Protein AF-A0A8H5JL93-F1 (afdb_monomer_lite)

Sequence (180 aa):
MKRIPREKAVKETNDRFHDTNNRAEGVFAQHSSECSSLRALSDADRAQKKLQDAIQDLQDTKERNEQVEKELEAVSKSADQYVTDLGGHVQYADYYQTRLAMAEYKLDVSELTCGFEDFVERRRLKKEAGREDAFLATENDGEERRWKKKLEKAEEEVREARIKMKLREQKARSAFWSWR

Organism: NCBI:txid751941

Secondary structure (DSSP, 8-state):
-PPPPHHHHHHHHHHHHHHHHHHHHHHHHHHHHHHHHHHHHHHHHHHHHHHHHHHHHHHHHHHHHHHHHHHHHHHHHHHHHHHHHHHTTGGGHHHHHHHHHHHHHHHHHHHHHHHHHHHHHHHHHHHHTT---HHHHHHHHHHHHHHHHHHHHHHHHHHHHHHHHHHHHHHHHHHHHH--

Radius of gyration: 47.03 Å; chains: 1; bounding box: 61×74×133 Å

Foldseek 3Di:
DDDDPPVVVVVVVVVVVVVVVVVVVVVVVVVVVVVVVVVVVVVVVVVVVVVVVVVVVVVVVVVVVVVVVVVVVVVVVVVVVVCVVCVVVVLCVVLVVLVVVLVVLVVVLVVLVVVLVVLVVVVVVCVVVVNQDPVNVVVSVVVNVVSVVSNVVSVVVSVVSVVVNVVSVVVSVVVVVVVD

pLDDT: mean 81.77, std 10.21, range [45.88, 96.5]

Structure (mmCIF, N/CA/C/O backbone):
data_AF-A0A8H5JL93-F1
#
_entry.id   AF-A0A8H5JL93-F1
#
loop_
_atom_site.group_PDB
_atom_site.id
_atom_site.type_symbol
_atom_site.label_atom_id
_atom_site.label_alt_id
_atom_site.label_comp_id
_atom_site.label_asym_id
_atom_site.label_entity_id
_atom_site.label_seq_id
_atom_site.pdbx_PDB_ins_code
_atom_site.Cartn_x
_atom_site.Cartn_y
_atom_site.Cartn_z
_atom_site.occupancy
_atom_site.B_iso_or_equiv
_atom_site.auth_seq_id
_atom_site.auth_comp_id
_atom_site.auth_asym_id
_atom_site.auth_atom_id
_atom_site.pdbx_PDB_model_num
ATOM 1 N N . MET A 1 1 ? 6.332 -38.432 108.061 1.00 47.59 1 MET A N 1
ATOM 2 C CA . MET A 1 1 ? 6.090 -38.205 106.617 1.00 47.59 1 MET A CA 1
ATOM 3 C C . MET A 1 1 ? 5.719 -39.535 105.968 1.00 47.59 1 MET A C 1
ATOM 5 O O . MET A 1 1 ? 6.531 -40.451 106.011 1.00 47.59 1 MET A O 1
ATOM 9 N N . LYS A 1 2 ? 4.489 -39.695 105.457 1.00 55.16 2 LYS A N 1
ATOM 10 C CA . LYS A 1 2 ? 4.064 -40.936 104.780 1.00 55.16 2 LYS A CA 1
ATOM 11 C C . LYS A 1 2 ? 4.659 -40.957 103.366 1.00 55.16 2 LYS A C 1
ATOM 13 O O . LYS A 1 2 ? 4.434 -40.022 102.606 1.00 55.16 2 LYS A O 1
ATOM 18 N N . ARG A 1 3 ? 5.442 -41.992 103.035 1.00 60.38 3 ARG A N 1
ATOM 19 C CA . ARG A 1 3 ? 5.985 -42.201 101.682 1.00 60.38 3 ARG A CA 1
ATOM 20 C C . ARG A 1 3 ? 4.862 -42.712 100.781 1.00 60.38 3 ARG A C 1
ATOM 22 O O . ARG A 1 3 ? 4.223 -43.707 101.112 1.00 60.38 3 ARG A O 1
ATOM 29 N N . ILE A 1 4 ? 4.613 -42.028 99.669 1.00 60.84 4 ILE A N 1
ATOM 30 C CA . ILE A 1 4 ? 3.704 -42.520 98.630 1.00 60.84 4 ILE A CA 1
ATOM 31 C C . ILE A 1 4 ? 4.379 -43.741 97.973 1.00 60.84 4 ILE A C 1
ATOM 33 O O . ILE A 1 4 ? 5.581 -43.675 97.695 1.00 60.84 4 ILE A O 1
ATOM 37 N N . PRO A 1 5 ? 3.669 -44.861 97.745 1.00 74.88 5 PRO A N 1
ATOM 38 C CA . PRO A 1 5 ? 4.225 -46.009 97.035 1.00 74.88 5 PRO A CA 1
ATOM 39 C C . PRO A 1 5 ? 4.703 -45.585 95.644 1.00 74.88 5 PRO A C 1
ATOM 41 O O . PRO A 1 5 ? 3.961 -44.927 94.914 1.00 74.88 5 PRO A O 1
ATOM 44 N N . ARG A 1 6 ? 5.932 -45.964 95.277 1.00 72.44 6 ARG A N 1
ATOM 45 C CA . ARG A 1 6 ? 6.585 -45.561 94.017 1.00 72.44 6 ARG A CA 1
ATOM 46 C C . ARG A 1 6 ? 5.702 -45.820 92.789 1.00 72.44 6 ARG A C 1
ATOM 48 O O . ARG A 1 6 ? 5.635 -44.974 91.910 1.00 72.44 6 ARG A O 1
ATOM 55 N N . GLU A 1 7 ? 4.961 -46.923 92.781 1.00 76.12 7 GLU A N 1
ATOM 56 C CA . GLU A 1 7 ? 4.030 -47.287 91.703 1.00 76.12 7 GLU A CA 1
ATOM 57 C C . GLU A 1 7 ? 2.845 -46.323 91.558 1.00 76.12 7 GLU A C 1
ATOM 59 O O . GLU A 1 7 ? 2.442 -46.022 90.437 1.00 76.12 7 GLU A O 1
ATOM 64 N N . LYS A 1 8 ? 2.313 -45.777 92.663 1.00 76.69 8 LYS A N 1
ATOM 65 C CA . LYS A 1 8 ? 1.247 -44.762 92.601 1.00 76.69 8 LYS A CA 1
ATOM 66 C C . LYS A 1 8 ? 1.761 -43.453 92.014 1.00 76.69 8 LYS A C 1
ATOM 68 O O . LYS A 1 8 ? 1.095 -42.887 91.159 1.00 76.69 8 LYS A O 1
ATOM 73 N N . ALA A 1 9 ? 2.948 -43.015 92.432 1.00 75.50 9 ALA A N 1
ATOM 74 C CA . ALA A 1 9 ? 3.555 -41.794 91.908 1.00 75.50 9 ALA A CA 1
ATOM 75 C C . ALA A 1 9 ? 3.885 -41.920 90.411 1.00 75.50 9 ALA A C 1
ATOM 77 O O . ALA A 1 9 ? 3.612 -40.996 89.655 1.00 75.50 9 ALA A O 1
ATOM 78 N N . VAL A 1 10 ? 4.406 -43.076 89.976 1.00 79.75 10 VAL A N 1
ATOM 79 C CA . VAL A 1 10 ? 4.708 -43.344 88.558 1.00 79.75 10 VAL A CA 1
ATOM 80 C C . VAL A 1 10 ? 3.434 -43.366 87.714 1.00 79.75 10 VAL A C 1
ATOM 82 O O . VAL A 1 10 ? 3.401 -42.744 86.652 1.00 79.75 10 VAL A O 1
ATOM 85 N N . LYS A 1 11 ? 2.366 -44.020 88.191 1.00 85.12 11 LYS A N 1
ATOM 86 C CA . LYS A 1 11 ? 1.080 -44.041 87.486 1.00 85.12 11 LYS A CA 1
ATOM 87 C C . LYS A 1 11 ? 0.484 -42.640 87.357 1.00 85.12 11 LYS A C 1
ATOM 89 O O . LYS A 1 11 ? 0.115 -42.244 86.264 1.00 85.12 11 LYS A O 1
ATOM 94 N N . GLU A 1 12 ? 0.491 -41.859 88.431 1.00 82.81 12 GLU A N 1
ATOM 95 C CA . GLU A 1 12 ? -0.049 -40.496 88.440 1.00 82.81 12 GLU A CA 1
ATOM 96 C C . GLU A 1 12 ? 0.749 -39.538 87.535 1.00 82.81 12 GLU A C 1
ATOM 98 O O . GLU A 1 12 ? 0.169 -38.680 86.869 1.00 82.81 12 GLU A O 1
ATOM 103 N N . THR A 1 13 ? 2.075 -39.710 87.431 1.00 82.38 13 THR A N 1
ATOM 104 C CA . THR A 1 13 ? 2.886 -38.970 86.450 1.00 82.38 13 THR A CA 1
ATOM 105 C C . THR A 1 13 ? 2.634 -39.412 85.016 1.00 82.38 13 THR A C 1
ATOM 107 O O . THR A 1 13 ? 2.627 -38.565 84.127 1.00 82.38 13 THR A O 1
ATOM 110 N N . ASN A 1 14 ? 2.410 -40.708 84.784 1.00 85.69 14 ASN A N 1
ATOM 111 C CA . ASN A 1 14 ? 2.132 -41.224 83.449 1.00 85.69 14 ASN A CA 1
ATOM 112 C C . ASN A 1 14 ? 0.737 -40.794 82.973 1.00 85.69 14 ASN A C 1
ATOM 114 O O . ASN A 1 14 ? 0.587 -40.332 81.847 1.00 85.69 14 ASN A O 1
ATOM 118 N N . ASP A 1 15 ? -0.257 -40.842 83.862 1.00 88.12 15 ASP A N 1
ATOM 119 C CA . ASP A 1 15 ? -1.611 -40.346 83.609 1.00 88.12 15 ASP A CA 1
ATOM 120 C C . ASP A 1 15 ? -1.579 -38.837 83.310 1.00 88.12 15 ASP A C 1
ATOM 122 O O . ASP A 1 15 ? -2.165 -38.394 82.324 1.00 88.12 15 ASP A O 1
ATOM 126 N N . ARG A 1 16 ? -0.807 -38.044 84.074 1.00 83.88 16 ARG A N 1
ATOM 127 C CA . ARG A 1 16 ? -0.581 -36.620 83.761 1.00 83.88 16 ARG A CA 1
ATOM 128 C C . ARG A 1 16 ? 0.108 -36.405 82.419 1.00 83.88 16 ARG A C 1
ATOM 130 O O . ARG A 1 16 ? -0.269 -35.484 81.705 1.00 83.88 16 ARG A O 1
ATOM 137 N N . PHE A 1 17 ? 1.109 -37.214 82.080 1.00 86.00 17 PHE A N 1
ATOM 138 C CA . PHE A 1 17 ? 1.819 -37.096 80.808 1.00 86.00 17 PHE A CA 1
ATOM 139 C C . PHE A 1 17 ? 0.874 -37.352 79.628 1.00 86.00 17 PHE A C 1
ATOM 141 O O . PHE A 1 17 ? 0.794 -36.525 78.720 1.00 86.00 17 PHE A O 1
ATOM 148 N N . HIS A 1 18 ? 0.086 -38.428 79.680 1.00 84.31 18 HIS A N 1
ATOM 149 C CA . HIS A 1 18 ? -0.909 -38.733 78.652 1.00 84.31 18 HIS A CA 1
ATOM 150 C C . HIS A 1 18 ? -2.002 -37.664 78.553 1.00 84.31 18 HIS A C 1
ATOM 152 O O . HIS A 1 18 ? -2.374 -37.289 77.444 1.00 84.31 18 HIS A O 1
ATOM 158 N N . ASP A 1 19 ? -2.463 -37.112 79.676 1.00 87.94 19 ASP A N 1
ATOM 159 C CA . ASP A 1 19 ? -3.464 -36.040 79.679 1.00 87.94 19 ASP A CA 1
ATOM 160 C C . ASP A 1 19 ? -2.907 -34.744 79.061 1.00 87.94 19 ASP A C 1
ATOM 162 O O . ASP A 1 19 ? -3.553 -34.108 78.226 1.00 87.94 19 ASP A O 1
ATOM 166 N N . THR A 1 20 ? -1.652 -34.389 79.369 1.00 85.06 20 THR A N 1
ATOM 167 C CA . THR A 1 20 ? -0.982 -33.253 78.714 1.00 85.06 20 THR A CA 1
ATOM 168 C C . THR A 1 20 ? -0.752 -33.483 77.226 1.00 85.06 20 THR A C 1
ATOM 170 O O . THR A 1 20 ? -0.907 -32.544 76.447 1.00 85.06 20 THR A O 1
ATOM 173 N N . ASN A 1 21 ? -0.432 -34.713 76.817 1.00 85.00 21 ASN A N 1
ATOM 174 C CA . ASN A 1 21 ? -0.169 -35.029 75.418 1.00 85.00 21 ASN A CA 1
ATOM 175 C C . ASN A 1 21 ? -1.462 -35.017 74.590 1.00 85.00 21 ASN A C 1
ATOM 177 O O . ASN A 1 21 ? -1.512 -34.367 73.552 1.00 85.00 21 ASN A O 1
ATOM 181 N N . ASN A 1 22 ? -2.544 -35.608 75.106 1.00 83.06 22 ASN A N 1
ATOM 182 C CA . ASN A 1 22 ? -3.865 -35.555 74.475 1.00 83.06 22 ASN A CA 1
ATOM 183 C C . ASN A 1 22 ? -4.382 -34.112 74.366 1.00 83.06 22 ASN A C 1
ATOM 185 O O . ASN A 1 22 ? -4.980 -33.724 73.362 1.00 83.06 22 ASN A O 1
ATOM 189 N N . ARG A 1 23 ? -4.122 -33.285 75.388 1.00 83.25 23 ARG A N 1
ATOM 190 C CA . ARG A 1 23 ? -4.484 -31.865 75.367 1.00 83.25 23 ARG A CA 1
ATOM 191 C C . ARG A 1 23 ? -3.662 -31.080 74.346 1.00 83.25 23 ARG A C 1
ATOM 193 O O . ARG A 1 23 ? -4.223 -30.233 73.658 1.00 83.25 23 ARG A O 1
ATOM 200 N N . ALA A 1 24 ? -2.367 -31.368 74.222 1.00 81.69 24 ALA A N 1
ATOM 201 C CA . ALA A 1 24 ? -1.514 -30.763 73.204 1.00 81.69 24 ALA A CA 1
ATOM 202 C C . ALA A 1 24 ? -1.969 -31.159 71.789 1.00 81.69 24 ALA A C 1
ATOM 204 O O . ALA A 1 24 ? -2.164 -30.280 70.955 1.00 81.69 24 ALA A O 1
ATOM 205 N N . GLU A 1 25 ? -2.225 -32.445 71.532 1.00 79.31 25 GLU A N 1
ATOM 206 C CA . GLU A 1 25 ? -2.730 -32.938 70.241 1.00 79.31 25 GLU A CA 1
ATOM 207 C C . GLU A 1 25 ? -4.071 -32.293 69.855 1.00 79.31 25 GLU A C 1
ATOM 209 O O . GLU A 1 25 ? -4.244 -31.875 68.708 1.00 79.31 25 GLU A O 1
ATOM 214 N N . GLY A 1 26 ? -4.986 -32.117 70.815 1.00 79.06 26 GLY A N 1
ATOM 215 C CA . GLY A 1 26 ? -6.246 -31.400 70.596 1.00 79.06 26 GLY A CA 1
ATOM 216 C C . GLY A 1 26 ? -6.050 -29.934 70.191 1.00 79.06 26 GLY A C 1
ATOM 217 O O . GLY A 1 26 ? -6.713 -29.455 69.270 1.00 79.06 26 GLY A O 1
ATOM 218 N N . VAL A 1 27 ? -5.103 -29.232 70.822 1.00 79.81 27 VAL A N 1
ATOM 219 C CA . VAL A 1 27 ? -4.763 -27.835 70.491 1.00 79.81 27 VAL A CA 1
ATOM 220 C C . VAL A 1 27 ? -4.094 -27.734 69.114 1.00 79.81 27 VAL A C 1
ATOM 222 O O . VAL A 1 27 ? -4.432 -26.849 68.327 1.00 79.81 27 VAL A O 1
ATOM 225 N N . PHE A 1 28 ? -3.200 -28.665 68.767 1.00 75.56 28 PHE A N 1
ATOM 226 C CA . PHE A 1 28 ? -2.584 -28.713 67.435 1.00 75.56 28 PHE A CA 1
ATOM 227 C C . PHE A 1 28 ? -3.608 -28.993 66.328 1.00 75.56 28 PHE A C 1
ATOM 229 O O . PHE A 1 28 ? -3.548 -28.365 65.270 1.00 75.56 28 PHE A O 1
ATOM 236 N N . ALA A 1 29 ? -4.568 -29.891 66.563 1.00 75.62 29 ALA A N 1
ATOM 237 C CA . ALA A 1 29 ? -5.628 -30.187 65.603 1.00 75.62 29 ALA A CA 1
ATOM 238 C C . ALA A 1 29 ? -6.542 -28.971 65.356 1.00 75.62 29 ALA A C 1
ATOM 240 O O . ALA A 1 29 ? -6.870 -28.674 64.205 1.00 75.62 29 ALA A O 1
ATOM 241 N N . GLN A 1 30 ? -6.895 -28.228 66.412 1.00 73.56 30 GLN A N 1
ATOM 242 C CA . GLN A 1 30 ? -7.684 -26.996 66.300 1.00 73.56 30 GLN A CA 1
ATOM 243 C C . GLN A 1 30 ? -6.941 -25.912 65.511 1.00 73.56 30 GLN A C 1
ATOM 245 O O . GLN A 1 30 ? -7.476 -25.407 64.525 1.00 73.56 30 GLN A O 1
ATOM 250 N N . HIS A 1 31 ? -5.679 -25.631 65.843 1.00 72.25 31 HIS A N 1
ATOM 251 C CA . HIS A 1 31 ? -4.892 -24.630 65.116 1.00 72.25 31 HIS A CA 1
ATOM 252 C C . HIS A 1 31 ? -4.583 -25.023 63.665 1.00 72.25 31 HIS A C 1
ATOM 254 O O . HIS A 1 31 ? -4.536 -24.161 62.788 1.00 72.25 31 HIS A O 1
ATOM 260 N N . SER A 1 32 ? -4.406 -26.316 63.380 1.00 77.00 32 SER A N 1
ATOM 261 C CA . SER A 1 32 ? -4.260 -26.825 62.009 1.00 77.00 32 SER A CA 1
ATOM 262 C C . SER A 1 32 ? -5.525 -26.577 61.174 1.00 77.00 32 SER A C 1
ATOM 264 O O . SER A 1 32 ? -5.448 -26.110 60.031 1.00 77.00 32 SER A O 1
ATOM 266 N N . SER A 1 33 ? -6.700 -26.814 61.767 1.00 74.81 33 SER A N 1
ATOM 267 C CA . SER A 1 33 ? -7.996 -26.533 61.141 1.00 74.81 33 SER A CA 1
ATOM 268 C C . SER A 1 33 ? -8.210 -25.032 60.914 1.00 74.81 33 SER A C 1
ATOM 270 O O . SER A 1 33 ? -8.634 -24.635 59.830 1.00 74.81 33 SER A O 1
ATOM 272 N N . GLU A 1 34 ? -7.879 -24.191 61.896 1.00 79.50 34 GLU A N 1
ATOM 273 C CA . GLU A 1 34 ? -7.964 -22.725 61.795 1.00 79.50 34 GLU A CA 1
ATOM 274 C C . GLU A 1 34 ? -7.006 -22.155 60.741 1.00 79.50 34 GLU A C 1
ATOM 276 O O . GLU A 1 34 ? -7.376 -21.287 59.953 1.00 79.50 34 GLU A O 1
ATOM 281 N N . CYS A 1 35 ? -5.774 -22.664 60.658 1.00 75.94 35 CYS A N 1
ATOM 282 C CA . CYS A 1 35 ? -4.838 -22.240 59.615 1.00 75.94 35 CYS A CA 1
ATOM 283 C C . CYS A 1 35 ? -5.309 -22.662 58.216 1.00 75.94 35 CYS A C 1
ATOM 285 O O . CYS A 1 35 ? -5.090 -21.931 57.248 1.00 75.94 35 CYS A O 1
ATOM 287 N N . SER A 1 36 ? -5.959 -23.822 58.094 1.00 76.69 36 SER A N 1
ATOM 288 C CA . SER A 1 36 ? -6.500 -24.303 56.819 1.00 76.69 36 SER A CA 1
ATOM 289 C C . SER A 1 36 ? -7.689 -23.458 56.350 1.00 76.69 36 SER A C 1
ATOM 291 O O . SER A 1 36 ? -7.751 -23.101 55.173 1.00 76.69 36 SER A O 1
ATOM 293 N N . SER A 1 37 ? -8.590 -23.065 57.257 1.00 83.12 37 SER A N 1
ATOM 294 C CA . SER A 1 37 ? -9.716 -22.181 56.929 1.00 83.12 37 SER A CA 1
ATOM 295 C C . SER A 1 37 ? -9.266 -20.757 56.585 1.00 83.12 37 SER A C 1
ATOM 297 O O . SER A 1 37 ? -9.766 -20.179 55.621 1.00 83.12 37 SER A O 1
ATOM 299 N N . LEU A 1 38 ? -8.267 -20.212 57.288 1.00 80.31 38 LEU A N 1
ATOM 300 C CA . LEU A 1 38 ? -7.694 -18.897 56.974 1.00 80.31 38 LEU A CA 1
ATOM 301 C C . LEU A 1 38 ? -6.989 -18.866 55.610 1.00 80.31 38 LEU A C 1
ATOM 303 O O . LEU A 1 38 ? -7.122 -17.886 54.877 1.00 80.31 38 LEU A O 1
ATOM 307 N N . ARG A 1 39 ? -6.278 -19.939 55.229 1.00 80.81 39 ARG A N 1
ATOM 308 C CA . ARG A 1 39 ? -5.703 -20.055 53.876 1.00 80.81 39 ARG A CA 1
ATOM 309 C C . ARG A 1 39 ? -6.788 -20.088 52.802 1.00 80.81 39 ARG A C 1
ATOM 311 O O . ARG A 1 39 ? -6.670 -19.360 51.824 1.00 80.81 39 ARG A O 1
ATOM 318 N N . ALA A 1 40 ? -7.856 -20.859 53.011 1.00 85.81 40 ALA A N 1
ATOM 319 C CA . ALA A 1 40 ? -8.968 -20.935 52.065 1.00 85.81 40 ALA A CA 1
ATOM 320 C C . ALA A 1 40 ? -9.665 -19.577 51.862 1.00 85.81 40 ALA A C 1
ATOM 322 O O . ALA A 1 40 ? -9.976 -19.216 50.730 1.00 85.81 40 ALA A O 1
ATOM 323 N N . LEU A 1 41 ? -9.856 -18.799 52.935 1.00 86.12 41 LEU A N 1
ATOM 324 C CA . LEU A 1 41 ? -10.393 -17.436 52.852 1.00 86.12 41 LEU A CA 1
ATOM 325 C C . LEU A 1 41 ? -9.449 -16.498 52.091 1.00 86.12 41 LEU A C 1
ATOM 327 O O . LEU A 1 41 ? -9.886 -15.787 51.195 1.00 86.12 41 LEU A O 1
ATOM 331 N N . SER A 1 42 ? -8.144 -16.552 52.373 1.00 90.06 42 SER A N 1
ATOM 332 C CA . SER A 1 42 ? -7.158 -15.729 51.663 1.00 90.06 42 SER A CA 1
ATOM 333 C C . SER A 1 42 ? -7.069 -16.058 50.167 1.00 90.06 42 SER A C 1
ATOM 335 O O . SER A 1 42 ? -6.905 -15.152 49.346 1.00 90.06 42 SER A O 1
ATOM 337 N N . ASP A 1 43 ? -7.182 -17.335 49.798 1.00 91.25 43 ASP A N 1
ATOM 338 C CA . ASP A 1 43 ? -7.207 -17.755 48.397 1.00 91.25 43 ASP A CA 1
ATOM 339 C C . ASP A 1 43 ? -8.519 -17.348 47.708 1.00 91.25 43 ASP A C 1
ATOM 341 O O . ASP A 1 43 ? -8.485 -16.923 46.549 1.00 91.25 43 ASP A O 1
ATOM 345 N N . ALA A 1 44 ? -9.651 -17.393 48.421 1.00 90.31 44 ALA A N 1
ATOM 346 C CA . ALA A 1 44 ? -10.932 -16.883 47.935 1.00 90.31 44 ALA A CA 1
ATOM 347 C C . ALA A 1 44 ? -10.892 -15.362 47.703 1.00 90.31 44 ALA A C 1
ATOM 349 O O . ALA A 1 44 ? -11.265 -14.908 46.622 1.00 90.31 44 ALA A O 1
ATOM 350 N N . ASP A 1 45 ? -10.341 -14.587 48.642 1.00 92.81 45 ASP A N 1
ATOM 351 C CA . ASP A 1 45 ? -10.161 -13.136 48.503 1.00 92.81 45 ASP A CA 1
ATOM 352 C C . ASP A 1 45 ? -9.245 -12.796 47.316 1.00 92.81 45 ASP A C 1
ATOM 354 O O . ASP A 1 45 ? -9.509 -11.876 46.536 1.00 92.81 45 ASP A O 1
ATOM 358 N N . ARG A 1 46 ? -8.171 -13.576 47.119 1.00 89.81 46 ARG A N 1
ATOM 359 C CA . ARG A 1 46 ? -7.267 -13.412 45.971 1.00 89.81 46 ARG A CA 1
ATOM 360 C C . ARG A 1 46 ? -7.962 -13.743 44.649 1.00 89.81 46 ARG A C 1
ATOM 362 O O . ARG A 1 46 ? -7.717 -13.058 43.656 1.00 89.81 46 ARG A O 1
ATOM 369 N N . ALA A 1 47 ? -8.798 -14.779 44.614 1.00 91.50 47 ALA A N 1
ATOM 370 C CA . ALA A 1 47 ? -9.585 -15.127 43.434 1.00 91.50 47 ALA A CA 1
ATOM 371 C C . ALA A 1 47 ? -10.626 -14.044 43.115 1.00 91.50 47 ALA A C 1
ATOM 373 O O . ALA A 1 47 ? -10.756 -13.647 41.959 1.00 91.50 47 ALA A O 1
ATOM 374 N N . GLN A 1 48 ? -11.298 -13.507 44.136 1.00 93.25 48 GLN A N 1
ATOM 375 C CA . GLN A 1 48 ? -12.272 -12.430 43.989 1.00 93.25 48 GLN A CA 1
ATOM 376 C C . GLN A 1 48 ? -11.627 -11.145 43.463 1.00 93.25 48 GLN A C 1
ATOM 378 O O . GLN A 1 48 ? -12.171 -10.527 42.549 1.00 93.25 48 GLN A O 1
ATOM 383 N N . LYS A 1 49 ? -10.439 -10.783 43.963 1.00 93.62 49 LYS A N 1
ATOM 384 C CA . LYS A 1 49 ? -9.691 -9.627 43.458 1.00 93.62 49 LYS A CA 1
ATOM 385 C C . LYS A 1 49 ? -9.317 -9.783 41.983 1.00 93.62 49 LYS A C 1
ATOM 387 O O . LYS A 1 49 ? -9.581 -8.889 41.193 1.00 93.62 49 LYS A O 1
ATOM 392 N N . LYS A 1 50 ? -8.788 -10.946 41.588 1.00 93.75 50 LYS A N 1
ATOM 393 C CA . LYS A 1 50 ? -8.475 -11.226 40.174 1.00 93.75 50 LYS A CA 1
ATOM 394 C C . LYS A 1 50 ? -9.706 -11.140 39.274 1.00 93.75 50 LYS A C 1
ATOM 396 O O . LYS A 1 50 ? -9.597 -10.718 38.130 1.00 93.75 50 LYS A O 1
ATOM 401 N N . LEU A 1 51 ? -10.864 -11.564 39.779 1.00 94.19 51 LEU A N 1
ATOM 402 C CA . LEU A 1 51 ? -12.117 -11.492 39.038 1.00 94.19 51 LEU A CA 1
ATOM 403 C C . LEU A 1 51 ? -12.590 -10.040 38.878 1.00 94.19 51 LEU A C 1
ATOM 405 O O . LEU A 1 51 ? -13.067 -9.681 37.809 1.00 94.19 51 LEU A O 1
ATOM 409 N N . GLN A 1 52 ? -12.419 -9.203 39.904 1.00 94.75 52 GLN A N 1
ATOM 410 C CA . GLN A 1 52 ? -12.692 -7.765 39.820 1.00 94.75 52 GLN A CA 1
ATOM 411 C C . GLN A 1 52 ? -11.761 -7.065 38.826 1.00 94.75 52 GLN A C 1
ATOM 413 O O . GLN A 1 52 ? -12.254 -6.324 37.980 1.00 94.75 52 GLN A O 1
ATOM 418 N N . ASP A 1 53 ? -10.458 -7.358 38.871 1.00 95.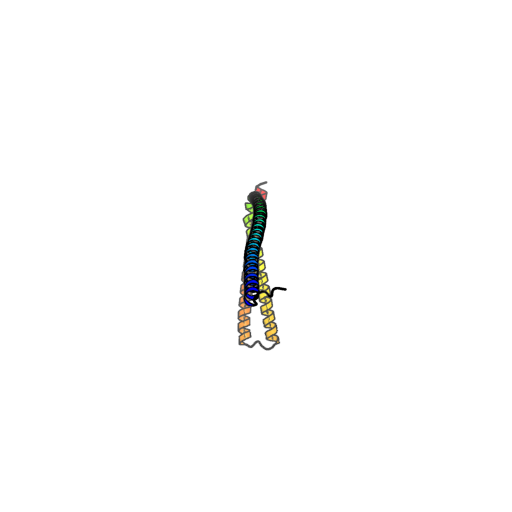00 53 ASP A N 1
ATOM 419 C CA . ASP A 1 53 ? -9.477 -6.803 37.931 1.00 95.00 53 ASP A CA 1
ATOM 420 C C . ASP A 1 53 ? -9.835 -7.192 36.480 1.00 95.00 53 ASP A C 1
ATOM 422 O O . ASP A 1 53 ? -9.918 -6.336 35.605 1.00 95.00 53 ASP A O 1
ATOM 426 N N . ALA A 1 54 ? -10.180 -8.463 36.233 1.00 94.25 54 ALA A N 1
ATOM 427 C CA . ALA A 1 54 ? -10.588 -8.930 34.904 1.00 94.25 54 ALA A CA 1
ATOM 428 C C . ALA A 1 54 ? -11.907 -8.304 34.410 1.00 94.25 54 ALA A C 1
ATOM 430 O O . ALA A 1 54 ? -12.078 -8.083 33.211 1.00 94.25 54 ALA A O 1
ATOM 431 N N . ILE A 1 55 ? -12.858 -8.029 35.310 1.00 95.69 55 ILE A N 1
ATOM 432 C CA . ILE A 1 55 ? -14.098 -7.322 34.959 1.00 95.69 55 ILE A CA 1
ATOM 433 C C . ILE A 1 55 ? -13.789 -5.878 34.562 1.00 95.69 55 ILE A C 1
ATOM 435 O O . ILE A 1 55 ? -14.362 -5.402 33.583 1.00 95.69 55 ILE A O 1
ATOM 439 N N . GLN A 1 56 ? -12.885 -5.207 35.279 1.00 95.12 56 GLN A N 1
ATOM 440 C CA . GLN A 1 56 ? -12.468 -3.849 34.941 1.00 95.12 56 GLN A CA 1
ATOM 441 C C . GLN A 1 56 ? -11.769 -3.813 33.578 1.00 95.12 56 GLN A C 1
ATOM 443 O O . GLN A 1 56 ? -12.157 -3.026 32.721 1.00 95.12 56 GLN A O 1
ATOM 448 N N . ASP A 1 57 ? -10.840 -4.737 33.323 1.00 96.19 57 ASP A N 1
ATOM 449 C CA . ASP A 1 57 ? -10.152 -4.838 32.030 1.00 96.19 57 ASP A CA 1
ATOM 450 C C . ASP A 1 57 ? -11.141 -5.043 30.867 1.00 96.19 57 ASP A C 1
ATOM 452 O O . ASP A 1 57 ? -10.990 -4.466 29.786 1.00 96.19 57 ASP A O 1
ATOM 456 N N . LEU A 1 58 ? -12.186 -5.853 31.077 1.00 95.25 58 LEU A N 1
ATOM 457 C CA . LEU A 1 58 ? -13.241 -6.067 30.083 1.00 95.25 58 LEU A CA 1
ATOM 458 C C . LEU A 1 58 ? -14.104 -4.820 29.863 1.00 95.25 58 LEU A C 1
ATOM 460 O O . LEU A 1 58 ? -14.510 -4.568 28.728 1.00 95.25 58 LEU A O 1
ATOM 464 N N . GLN A 1 59 ? -14.391 -4.050 30.914 1.00 96.12 59 GLN A N 1
ATOM 465 C CA . GLN A 1 59 ? -15.126 -2.788 30.803 1.00 96.12 59 GLN A CA 1
ATOM 466 C C . GLN A 1 59 ? -14.311 -1.751 30.030 1.00 96.12 59 GLN A C 1
ATOM 468 O O . GLN A 1 59 ? -14.810 -1.217 29.040 1.00 96.12 59 GLN A O 1
ATOM 473 N N . ASP A 1 60 ? -13.041 -1.568 30.383 1.00 94.81 60 ASP A N 1
ATOM 474 C CA . ASP A 1 60 ? -12.134 -0.641 29.702 1.00 94.81 60 ASP A CA 1
ATOM 475 C C . ASP A 1 60 ? -11.959 -1.026 28.221 1.00 94.81 60 ASP A C 1
ATOM 477 O O . ASP A 1 60 ? -11.981 -0.181 27.322 1.00 94.81 60 ASP A O 1
ATOM 481 N N . THR A 1 61 ? -11.845 -2.329 27.936 1.00 93.88 61 THR A N 1
ATOM 482 C CA . THR A 1 61 ? -11.759 -2.839 26.558 1.00 93.88 61 THR A CA 1
ATOM 483 C C . THR A 1 61 ? -13.051 -2.590 25.785 1.00 93.88 61 THR A C 1
ATOM 485 O O . THR A 1 61 ? -13.007 -2.226 24.609 1.00 93.88 61 THR A O 1
ATOM 488 N N . LYS A 1 62 ? -14.209 -2.766 26.428 1.00 96.12 62 LYS A N 1
ATOM 489 C CA . LYS A 1 62 ? -15.510 -2.494 25.815 1.00 96.12 62 LYS A CA 1
ATOM 490 C C . LYS A 1 62 ? -15.650 -1.013 25.462 1.00 96.12 62 LYS A C 1
ATOM 492 O O . LYS A 1 62 ? -15.999 -0.708 24.327 1.00 96.12 62 LYS A O 1
ATOM 497 N N . GLU A 1 63 ? -15.332 -0.112 26.388 1.00 96.19 63 GLU A N 1
ATOM 498 C CA . GLU A 1 63 ? -15.384 1.336 26.147 1.00 96.19 63 GLU A CA 1
ATOM 499 C C . GLU A 1 63 ? -14.454 1.750 25.003 1.00 96.19 63 GLU A C 1
ATOM 501 O O . GLU A 1 63 ? -14.845 2.508 24.113 1.00 96.19 63 GLU A O 1
ATOM 506 N N . ARG A 1 64 ? -13.242 1.185 24.968 1.00 94.44 64 ARG A N 1
ATOM 507 C CA . ARG A 1 64 ? -12.292 1.424 23.880 1.00 94.44 64 ARG A CA 1
ATOM 508 C C . ARG A 1 64 ? -12.808 0.915 22.535 1.00 94.44 64 ARG A C 1
ATOM 510 O O . ARG A 1 64 ? -12.639 1.602 21.532 1.00 94.44 64 ARG A O 1
ATOM 517 N N . ASN A 1 65 ? -13.438 -0.257 22.495 1.00 95.19 65 ASN A N 1
ATOM 518 C CA . ASN A 1 65 ? -14.033 -0.782 21.265 1.00 95.19 65 ASN A CA 1
ATOM 519 C C . ASN A 1 65 ? -15.188 0.098 20.781 1.00 95.19 65 ASN A C 1
ATOM 521 O O . ASN A 1 65 ? -15.222 0.446 19.606 1.00 95.19 65 ASN A O 1
ATOM 525 N N . GLU A 1 66 ? -16.074 0.533 21.678 1.00 96.50 66 GLU A N 1
ATOM 526 C CA . GLU A 1 66 ? -17.161 1.459 21.335 1.00 96.50 66 GLU A CA 1
ATOM 527 C C . GLU A 1 66 ? -16.629 2.805 20.815 1.00 96.50 66 GLU A C 1
ATOM 529 O O . GLU A 1 66 ? -17.226 3.419 19.928 1.00 96.50 66 GLU A O 1
ATOM 534 N N . GLN A 1 67 ? -15.495 3.281 21.341 1.00 95.69 67 GLN A N 1
ATOM 535 C CA . GLN A 1 67 ? -14.821 4.465 20.812 1.00 95.69 67 GLN A CA 1
ATOM 536 C C . GLN A 1 67 ? -14.283 4.223 19.395 1.00 95.69 67 GLN A C 1
ATOM 538 O O . GLN A 1 67 ? -14.533 5.035 18.504 1.00 95.69 67 GLN A O 1
ATOM 543 N N . VAL A 1 68 ? -13.586 3.107 19.171 1.00 94.38 68 VAL A N 1
ATOM 544 C CA . VAL A 1 68 ? -13.044 2.751 17.850 1.00 94.38 68 VAL A CA 1
ATOM 545 C C . VAL A 1 68 ? -14.162 2.572 16.822 1.00 94.38 68 VAL A C 1
ATOM 547 O O . VAL A 1 68 ? -14.018 3.022 15.689 1.00 94.38 68 VAL A O 1
ATOM 550 N N . GLU A 1 69 ? -15.295 1.978 17.199 1.00 94.50 69 GLU A N 1
ATOM 551 C CA . GLU A 1 69 ? -16.465 1.844 16.323 1.00 94.50 69 GLU A CA 1
ATOM 552 C C . GLU A 1 69 ? -17.016 3.210 15.893 1.00 94.50 69 GLU A C 1
ATOM 554 O O . GLU A 1 69 ? -17.280 3.422 14.708 1.00 94.50 69 GLU A O 1
ATOM 559 N N . LYS A 1 70 ? -17.116 4.172 16.819 1.00 94.31 70 LYS A N 1
ATOM 560 C CA . LYS A 1 70 ? -17.544 5.547 16.505 1.00 94.31 70 LYS A CA 1
ATOM 561 C C . LYS A 1 70 ? -16.552 6.270 15.596 1.00 94.31 70 LYS A C 1
ATOM 563 O O . LYS A 1 70 ? -16.964 6.967 14.669 1.00 94.31 70 LYS A O 1
ATOM 568 N N . GLU A 1 71 ? -15.255 6.119 15.852 1.00 91.56 71 GLU A N 1
ATOM 569 C CA . GLU A 1 71 ? -14.201 6.696 15.012 1.00 91.56 71 GLU A CA 1
ATOM 570 C C . GLU A 1 71 ? -14.235 6.098 13.598 1.00 91.56 71 GLU A C 1
ATOM 572 O O . GLU A 1 71 ? -14.167 6.836 12.613 1.00 91.56 71 GLU A O 1
ATOM 577 N N . LEU A 1 72 ? -14.429 4.782 13.482 1.00 92.69 72 LEU A N 1
ATOM 578 C CA . LEU A 1 72 ? -14.566 4.093 12.201 1.00 92.69 72 LEU A CA 1
ATOM 579 C C . LEU A 1 72 ? -15.805 4.567 11.433 1.00 92.69 72 LEU A C 1
ATOM 581 O O . LEU A 1 72 ? -15.718 4.833 10.234 1.00 92.69 72 LEU A O 1
ATOM 585 N N . GLU A 1 73 ? -16.943 4.727 12.112 1.00 92.69 73 GLU A N 1
ATOM 586 C CA . GLU A 1 73 ? -18.166 5.248 11.498 1.00 92.69 73 GLU A CA 1
ATOM 587 C C . GLU A 1 73 ? -17.970 6.686 10.984 1.00 92.69 73 GLU A C 1
ATOM 589 O O . GLU A 1 73 ? -18.424 7.027 9.889 1.00 92.69 73 GLU A O 1
ATOM 594 N N . ALA A 1 74 ? -17.244 7.527 11.729 1.00 87.88 74 ALA A N 1
ATOM 595 C CA . ALA A 1 74 ? -16.910 8.884 11.301 1.00 87.88 74 ALA A CA 1
ATOM 596 C C . ALA A 1 74 ? -15.993 8.898 10.064 1.00 87.88 74 ALA A C 1
ATOM 598 O O . ALA A 1 74 ? -16.237 9.663 9.127 1.00 87.88 74 ALA A O 1
ATOM 599 N N . VAL A 1 75 ? -14.973 8.032 10.025 1.00 88.31 75 VAL A N 1
ATOM 600 C CA . VAL A 1 75 ? -14.088 7.879 8.857 1.00 88.31 75 VAL A CA 1
ATOM 601 C C . VAL A 1 75 ? -14.865 7.363 7.646 1.00 88.31 75 VAL A C 1
ATOM 603 O O . VAL A 1 75 ? -14.684 7.890 6.550 1.00 88.31 75 VAL A O 1
ATOM 606 N N . SER A 1 76 ? -15.769 6.398 7.835 1.00 89.88 76 SER A N 1
ATOM 607 C CA . SER A 1 76 ? -16.617 5.870 6.759 1.00 89.88 76 SER A CA 1
ATOM 608 C C . SER A 1 76 ? -17.500 6.960 6.155 1.00 89.88 76 SER A C 1
ATOM 610 O O . SER A 1 76 ? -17.485 7.156 4.945 1.00 89.88 76 SER A O 1
ATOM 612 N N . LYS A 1 77 ? -18.205 7.736 6.989 1.00 86.50 77 LYS A N 1
ATOM 613 C CA . LYS A 1 77 ? -19.048 8.849 6.518 1.00 86.50 77 LYS A CA 1
ATOM 614 C C . LYS A 1 77 ? -18.235 9.914 5.783 1.00 86.50 77 LYS A C 1
ATOM 616 O O . LYS A 1 77 ? -18.698 10.464 4.790 1.00 86.50 77 LYS A O 1
ATOM 621 N N . SER A 1 78 ? -17.019 10.194 6.254 1.00 83.81 78 SER A N 1
ATOM 622 C CA . SER A 1 78 ? -16.095 11.113 5.583 1.00 83.81 78 SER A CA 1
ATOM 623 C C . SER A 1 78 ? -15.671 10.588 4.208 1.00 83.81 78 SER A C 1
ATOM 625 O O . SER A 1 78 ? -15.687 11.339 3.235 1.00 83.81 78 SER A O 1
ATOM 627 N N . ALA A 1 79 ? -15.358 9.294 4.097 1.00 79.31 79 ALA A N 1
ATOM 628 C CA . ALA A 1 79 ? -15.031 8.660 2.824 1.00 79.31 79 ALA A CA 1
ATOM 629 C C . ALA A 1 79 ? -16.222 8.679 1.852 1.00 79.31 79 ALA A C 1
ATOM 631 O O . ALA A 1 79 ? -16.039 9.030 0.689 1.00 79.31 79 ALA A O 1
ATOM 632 N N . ASP A 1 80 ? -17.436 8.392 2.327 1.00 78.06 80 ASP A N 1
ATOM 633 C CA . ASP A 1 80 ? -18.662 8.448 1.519 1.00 78.06 80 ASP A CA 1
ATOM 634 C C . ASP A 1 80 ? -18.959 9.869 1.023 1.00 78.06 80 ASP A C 1
ATOM 636 O O . ASP A 1 80 ? -19.328 10.065 -0.140 1.00 78.06 80 ASP A O 1
ATOM 640 N N . GLN A 1 81 ? -18.744 10.879 1.872 1.00 79.38 81 GLN A N 1
ATOM 641 C CA . GLN A 1 81 ? -18.846 12.283 1.478 1.00 79.38 81 GLN A CA 1
ATOM 642 C C . GLN A 1 81 ? -17.800 12.621 0.410 1.00 79.38 81 GLN A C 1
ATOM 644 O O . GLN A 1 81 ? -18.139 13.210 -0.611 1.00 79.38 81 GLN A O 1
ATOM 649 N N . TYR A 1 82 ? -16.554 12.173 0.587 1.00 73.25 82 TYR A N 1
ATOM 650 C CA . TYR A 1 82 ? -15.481 12.372 -0.388 1.00 73.25 82 TYR A CA 1
ATOM 651 C C . TYR A 1 82 ? -15.798 11.706 -1.734 1.00 73.25 82 TYR A C 1
ATOM 653 O O . TYR A 1 82 ? -15.570 12.291 -2.789 1.00 73.25 82 TYR A O 1
ATOM 661 N N . VAL A 1 83 ? -16.364 10.497 -1.718 1.00 70.69 83 VAL A N 1
ATOM 662 C CA . VAL A 1 83 ? -16.814 9.780 -2.920 1.00 70.69 83 VAL A CA 1
ATOM 663 C C . VAL A 1 83 ? -17.990 10.496 -3.580 1.00 70.69 83 VAL A C 1
ATOM 665 O O . VAL A 1 83 ? -18.033 10.572 -4.804 1.00 70.69 83 VAL A O 1
ATOM 668 N N . THR A 1 84 ? -18.916 11.056 -2.802 1.00 73.88 84 THR A N 1
ATOM 669 C CA . THR A 1 84 ? -20.053 11.834 -3.318 1.00 73.88 84 THR A CA 1
ATOM 670 C C . THR A 1 84 ? -19.582 13.137 -3.969 1.00 73.88 84 THR A C 1
ATOM 672 O O . THR A 1 84 ? -19.975 13.434 -5.098 1.00 73.88 84 THR A O 1
ATOM 675 N N . ASP A 1 85 ? -18.668 13.859 -3.317 1.00 70.06 85 ASP A N 1
ATOM 676 C CA . ASP A 1 85 ? -18.057 15.087 -3.834 1.00 70.06 85 ASP A CA 1
ATOM 677 C C . ASP A 1 85 ? -17.228 14.798 -5.104 1.00 70.06 85 ASP A C 1
ATOM 679 O O . ASP A 1 85 ? -17.297 15.531 -6.094 1.00 70.06 85 ASP A O 1
ATOM 683 N N . LEU A 1 86 ? -16.501 13.673 -5.135 1.00 65.38 86 LEU A N 1
ATOM 684 C CA . LEU A 1 86 ? -15.787 13.186 -6.321 1.00 65.38 86 LEU A CA 1
ATOM 685 C C . LEU A 1 86 ? -16.714 12.584 -7.389 1.00 65.38 86 LEU A C 1
ATOM 687 O O . LEU A 1 86 ? -16.325 12.511 -8.556 1.00 65.38 86 LEU A O 1
ATOM 691 N N . GLY A 1 87 ? -17.939 12.196 -7.034 1.00 61.81 87 GLY A N 1
ATOM 692 C CA . GLY A 1 87 ? -18.964 11.657 -7.929 1.00 61.81 87 GLY A CA 1
ATOM 693 C C . GLY A 1 87 ? -19.315 12.620 -9.067 1.00 61.81 87 GLY A C 1
ATOM 694 O O . GLY A 1 87 ? -19.505 12.201 -10.209 1.00 61.81 87 GLY A O 1
ATOM 695 N N . GLY A 1 88 ? -19.279 13.930 -8.798 1.00 59.12 88 GLY A N 1
ATOM 696 C CA . GLY A 1 88 ? -19.401 14.978 -9.822 1.00 59.12 88 GLY A CA 1
ATOM 697 C C . GLY A 1 88 ? -18.192 15.078 -10.767 1.00 59.12 88 GLY A C 1
ATOM 698 O O . GLY A 1 88 ? -18.299 15.616 -11.868 1.00 59.12 88 GLY A O 1
ATOM 699 N N . HIS A 1 89 ? -17.048 14.510 -10.376 1.00 60.09 89 HIS A N 1
ATOM 700 C CA . HIS A 1 89 ? -15.785 14.505 -11.117 1.00 60.09 89 HIS A CA 1
ATOM 701 C C . HIS A 1 89 ? -15.471 13.163 -11.797 1.00 60.09 89 HIS A C 1
ATOM 703 O O . HIS A 1 89 ? -14.389 13.014 -12.366 1.00 60.09 89 HIS A O 1
ATOM 709 N N . VAL A 1 90 ? -16.407 12.206 -11.821 1.00 57.94 90 VAL A N 1
ATOM 710 C CA . VAL A 1 90 ? -16.245 10.886 -12.474 1.00 57.94 90 VAL A CA 1
ATOM 711 C C . VAL A 1 90 ? -15.847 11.004 -13.954 1.00 57.94 90 VAL A C 1
ATOM 713 O O . VAL A 1 90 ? -15.146 10.141 -14.476 1.00 57.94 90 VAL A O 1
ATOM 716 N N . GLN A 1 91 ? -16.161 12.126 -14.612 1.00 57.88 91 GLN A N 1
ATOM 717 C CA . GLN A 1 91 ? -15.685 12.441 -15.968 1.00 57.88 91 GLN A CA 1
ATOM 718 C C . GLN A 1 91 ? -14.145 12.513 -16.098 1.00 57.88 91 GLN A C 1
ATOM 720 O O . GLN A 1 91 ? -13.619 12.422 -17.207 1.00 57.88 91 GLN A O 1
ATOM 725 N N . TYR A 1 92 ? -13.412 12.638 -14.985 1.00 63.50 92 TYR A N 1
ATOM 726 C CA . TYR A 1 92 ? -11.947 12.646 -14.922 1.00 63.50 92 TYR A CA 1
ATOM 727 C C . TYR A 1 92 ? -11.343 11.320 -14.436 1.00 63.50 92 TYR A C 1
ATOM 729 O O . TYR A 1 92 ? -10.116 11.195 -14.424 1.00 63.50 92 TYR A O 1
ATOM 737 N N . ALA A 1 93 ? -12.154 10.320 -14.071 1.00 68.44 93 ALA A N 1
ATOM 738 C CA . ALA A 1 93 ? -11.659 9.021 -13.603 1.00 68.44 93 ALA A CA 1
ATOM 739 C C . ALA A 1 93 ? -10.721 8.375 -14.639 1.00 68.44 93 ALA A C 1
ATOM 741 O O . ALA A 1 93 ? -9.604 7.976 -14.308 1.00 68.44 93 ALA A O 1
ATOM 742 N N . ASP A 1 94 ? -11.104 8.414 -15.917 1.00 68.38 94 ASP A N 1
ATOM 743 C CA . ASP A 1 94 ? -10.293 7.916 -17.032 1.00 68.38 94 ASP A CA 1
ATOM 744 C C . ASP A 1 94 ? -8.954 8.655 -17.183 1.00 68.38 94 ASP A C 1
ATOM 746 O O . ASP A 1 94 ? -7.957 8.064 -17.615 1.00 68.38 94 ASP A O 1
ATOM 750 N N . TYR A 1 95 ? -8.910 9.952 -16.861 1.00 71.00 95 TYR A N 1
ATOM 751 C CA . TYR A 1 95 ? -7.687 10.756 -16.903 1.00 71.00 95 TYR A CA 1
ATOM 752 C C . TYR A 1 95 ? -6.735 10.362 -15.769 1.00 71.00 95 TYR A C 1
ATOM 754 O O . TYR A 1 95 ? -5.552 10.125 -16.023 1.00 71.00 95 TYR A O 1
AT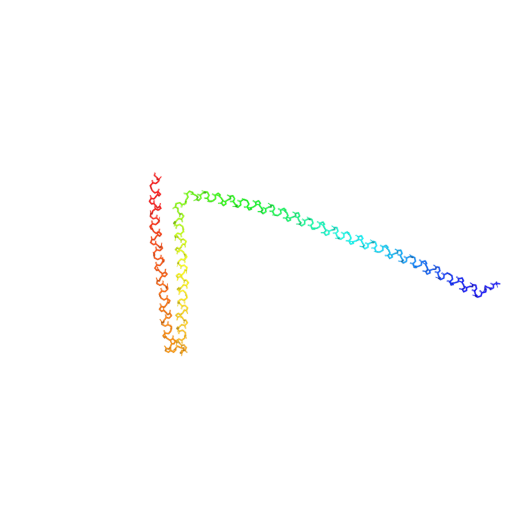OM 762 N N . TYR A 1 96 ? -7.245 10.220 -14.544 1.00 73.88 96 TYR A N 1
ATOM 763 C CA . TYR A 1 96 ? -6.435 9.805 -13.398 1.00 73.88 96 TYR A CA 1
ATOM 764 C C . TYR A 1 96 ? -5.958 8.354 -13.507 1.00 73.88 96 TYR A C 1
ATOM 766 O O . TYR A 1 96 ? -4.787 8.099 -13.238 1.00 73.88 96 TYR A O 1
ATOM 774 N N . GLN A 1 97 ? -6.788 7.433 -14.004 1.00 74.62 97 GLN A N 1
ATOM 775 C CA . GLN A 1 97 ? -6.367 6.057 -14.299 1.00 74.62 97 GLN A CA 1
ATOM 776 C C . GLN A 1 97 ? -5.236 6.012 -15.334 1.00 74.62 97 GLN A C 1
ATOM 778 O O . GLN A 1 97 ? -4.259 5.289 -15.162 1.00 74.62 97 GLN A O 1
ATOM 783 N N . THR A 1 98 ? -5.311 6.837 -16.384 1.00 73.56 98 THR A N 1
ATOM 784 C CA . THR A 1 98 ? -4.227 6.911 -17.385 1.00 73.56 98 THR A CA 1
ATOM 785 C C . THR A 1 98 ? -2.955 7.513 -16.796 1.00 73.56 98 THR A C 1
ATOM 787 O O . THR A 1 98 ? -1.853 7.082 -17.128 1.00 73.56 98 THR A O 1
ATOM 790 N N . ARG A 1 99 ? -3.087 8.518 -15.920 1.00 77.38 99 ARG A N 1
ATOM 791 C CA . ARG A 1 99 ? -1.946 9.102 -15.207 1.00 77.38 99 ARG A CA 1
ATOM 792 C C . ARG A 1 99 ? -1.277 8.102 -14.273 1.00 77.38 99 ARG A C 1
ATOM 794 O O . ARG A 1 99 ? -0.052 8.119 -14.203 1.00 77.38 99 ARG A O 1
ATOM 801 N N . LEU A 1 100 ? -2.059 7.271 -13.585 1.00 80.81 100 LEU A N 1
ATOM 802 C CA . LEU A 1 100 ? -1.547 6.208 -12.726 1.00 80.81 100 LEU A CA 1
ATOM 803 C C . LEU A 1 100 ? -0.774 5.175 -13.552 1.00 80.81 100 LEU A C 1
ATOM 805 O O . LEU A 1 100 ? 0.404 4.971 -13.285 1.00 80.81 100 LEU A O 1
ATOM 809 N N . ALA A 1 101 ? -1.365 4.661 -14.635 1.00 75.31 101 ALA A N 1
ATOM 810 C CA . ALA A 1 101 ? -0.682 3.735 -15.542 1.00 75.31 101 ALA A CA 1
ATOM 811 C C . ALA A 1 101 ? 0.624 4.328 -16.109 1.00 75.31 101 ALA A C 1
ATOM 813 O O . ALA A 1 101 ? 1.645 3.657 -16.186 1.00 75.31 101 ALA A O 1
ATOM 814 N N . MET A 1 102 ? 0.644 5.622 -16.460 1.00 79.00 102 MET A N 1
ATOM 815 C CA . MET A 1 102 ? 1.877 6.283 -16.914 1.00 79.00 102 MET A CA 1
ATOM 816 C C . MET A 1 102 ? 2.941 6.387 -15.809 1.00 79.00 102 MET A C 1
ATOM 818 O O . MET A 1 102 ? 4.131 6.417 -16.121 1.00 79.00 102 MET A O 1
ATOM 822 N N . ALA A 1 103 ? 2.543 6.502 -14.541 1.00 80.94 103 ALA A N 1
ATOM 823 C CA . ALA A 1 103 ? 3.477 6.482 -13.419 1.00 80.94 103 ALA A CA 1
ATOM 824 C C . ALA A 1 103 ? 4.061 5.077 -13.216 1.00 80.94 103 ALA A C 1
ATOM 826 O O . ALA A 1 103 ? 5.274 4.961 -13.076 1.00 80.94 103 ALA A O 1
ATOM 827 N N . GLU A 1 104 ? 3.227 4.039 -13.297 1.00 78.62 104 GLU A N 1
ATOM 828 C CA . GLU A 1 104 ? 3.642 2.631 -13.226 1.00 78.62 104 GLU A CA 1
ATOM 829 C C . GLU A 1 104 ? 4.651 2.295 -14.334 1.00 78.62 104 GLU A C 1
ATOM 831 O O . GLU A 1 104 ? 5.776 1.907 -14.038 1.00 78.62 104 GLU A O 1
ATOM 836 N N . TYR A 1 105 ? 4.346 2.609 -15.599 1.00 80.69 105 TYR A N 1
ATOM 837 C CA . TYR A 1 105 ? 5.280 2.357 -16.705 1.00 80.69 105 TYR A CA 1
ATOM 838 C C . TYR A 1 105 ? 6.615 3.107 -16.574 1.00 80.69 105 TYR A C 1
ATOM 840 O O . TYR A 1 105 ? 7.656 2.629 -17.021 1.00 80.69 105 TYR A O 1
ATOM 848 N N . LYS A 1 106 ? 6.617 4.306 -15.979 1.00 80.38 106 LYS A N 1
ATOM 849 C CA . LYS A 1 106 ? 7.865 5.044 -15.730 1.00 80.38 106 LYS A CA 1
ATOM 850 C C . LYS A 1 106 ?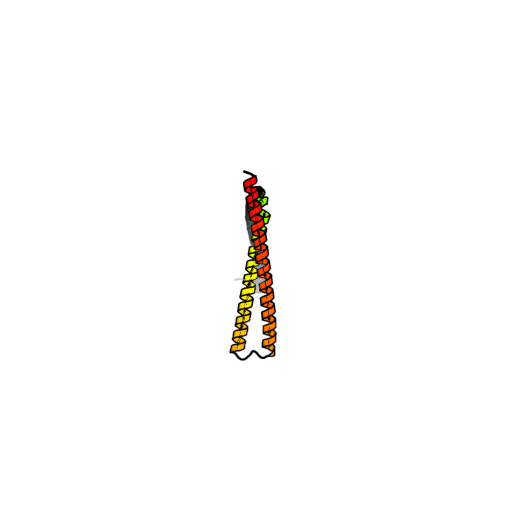 8.724 4.382 -14.659 1.00 80.38 106 LYS A C 1
ATOM 852 O O . LYS A 1 106 ? 9.950 4.446 -14.768 1.00 80.38 106 LYS A O 1
ATOM 857 N N . LEU A 1 107 ? 8.100 3.796 -13.638 1.00 83.00 107 LEU A N 1
ATOM 858 C CA . LEU A 1 107 ? 8.807 3.008 -12.632 1.00 83.00 107 LEU A CA 1
ATOM 859 C C . LEU A 1 107 ? 9.411 1.762 -13.285 1.00 83.00 107 LEU A C 1
ATOM 861 O O . LEU A 1 107 ? 10.615 1.570 -13.158 1.00 83.00 107 LEU A O 1
ATOM 865 N N . ASP A 1 108 ? 8.644 1.037 -14.103 1.00 78.88 108 ASP A N 1
ATOM 866 C CA . ASP A 1 108 ? 9.130 -0.143 -14.834 1.00 78.88 108 ASP A CA 1
ATOM 867 C C . ASP A 1 108 ? 10.338 0.179 -15.729 1.00 78.88 108 ASP A C 1
ATOM 869 O O . ASP A 1 108 ? 11.346 -0.529 -15.714 1.00 78.88 108 ASP A O 1
ATOM 873 N N . VAL A 1 109 ? 10.285 1.282 -16.490 1.00 84.50 109 VAL A N 1
ATOM 874 C CA . VAL A 1 109 ? 11.429 1.740 -17.302 1.00 84.50 109 VAL A CA 1
ATOM 875 C C . VAL A 1 109 ? 12.635 2.074 -16.424 1.00 84.50 109 VAL A C 1
ATOM 877 O O . VAL A 1 109 ? 13.763 1.742 -16.789 1.00 84.50 109 VAL A O 1
ATOM 880 N N . SER A 1 110 ? 12.419 2.708 -15.270 1.00 85.81 110 SER A N 1
ATOM 881 C CA . SER A 1 110 ? 13.503 3.076 -14.352 1.00 85.81 110 SER A CA 1
ATOM 882 C C . SER A 1 110 ? 14.173 1.833 -13.760 1.00 85.81 110 SER A C 1
ATOM 884 O O . SER A 1 110 ? 15.396 1.725 -13.798 1.00 85.81 110 SER A O 1
ATOM 886 N N . GLU A 1 111 ? 13.390 0.856 -13.300 1.00 87.31 111 GLU A N 1
ATOM 887 C CA . GLU A 1 111 ? 13.897 -0.416 -12.774 1.00 87.31 111 GLU A CA 1
ATOM 888 C C . GLU A 1 111 ? 14.661 -1.216 -13.835 1.00 87.31 111 GLU A C 1
ATOM 890 O O . GLU A 1 111 ? 15.759 -1.716 -13.576 1.00 87.31 111 GLU A O 1
ATOM 895 N N . LEU A 1 112 ? 14.121 -1.298 -15.056 1.00 86.75 112 LEU A N 1
ATOM 896 C CA . LEU A 1 112 ? 14.799 -1.953 -16.176 1.00 86.75 112 LEU A CA 1
ATOM 897 C C . LEU A 1 112 ? 16.111 -1.248 -16.543 1.00 86.75 112 LEU A C 1
ATOM 899 O O . LEU A 1 112 ? 17.079 -1.923 -16.897 1.00 86.75 112 LEU A O 1
ATOM 903 N N . THR A 1 113 ? 16.154 0.084 -16.454 1.00 85.75 113 THR A N 1
ATOM 904 C CA . THR A 1 113 ? 17.355 0.880 -16.749 1.00 85.75 113 THR A CA 1
ATOM 905 C C . THR A 1 113 ? 18.436 0.627 -15.705 1.00 85.75 113 THR A C 1
ATOM 907 O O . THR A 1 113 ? 19.548 0.265 -16.078 1.00 85.75 113 THR A O 1
ATOM 910 N N . CYS A 1 114 ? 18.102 0.695 -14.412 1.00 89.56 114 CYS A N 1
ATOM 911 C CA . CYS A 1 114 ? 19.044 0.369 -13.339 1.00 89.56 114 CYS A CA 1
ATOM 912 C C . CYS A 1 114 ? 19.563 -1.075 -13.462 1.00 89.56 114 CYS A C 1
ATOM 914 O O . CYS A 1 114 ? 20.765 -1.318 -13.385 1.00 89.56 114 CYS A O 1
ATOM 916 N N . GLY A 1 115 ? 18.679 -2.041 -13.740 1.00 89.88 115 GLY A N 1
ATOM 917 C CA . GLY A 1 115 ? 19.079 -3.437 -13.944 1.00 89.88 115 GLY A CA 1
ATOM 918 C C . GLY A 1 115 ? 20.009 -3.636 -15.148 1.00 89.88 115 GLY A C 1
ATOM 919 O O . GLY A 1 115 ? 20.908 -4.484 -15.110 1.00 89.88 115 GLY A O 1
ATOM 920 N N . PHE A 1 116 ? 19.824 -2.845 -16.208 1.00 87.88 116 PHE A N 1
ATOM 921 C CA . PHE A 1 116 ? 20.709 -2.843 -17.368 1.00 87.88 116 PHE A CA 1
ATOM 922 C C . PHE A 1 116 ? 22.073 -2.213 -17.058 1.00 87.88 116 PHE A C 1
ATOM 924 O O . PHE A 1 116 ? 23.095 -2.788 -17.431 1.00 87.88 116 PHE A O 1
ATOM 931 N N . GLU A 1 117 ? 22.111 -1.092 -16.338 1.00 89.00 117 GLU A N 1
ATOM 932 C CA . GLU A 1 117 ? 23.352 -0.451 -15.879 1.00 89.00 117 GLU A CA 1
ATOM 933 C C . GLU A 1 117 ? 24.180 -1.406 -15.007 1.00 89.00 117 GLU A C 1
ATOM 935 O O . GLU A 1 117 ? 25.362 -1.625 -15.279 1.00 89.00 117 GLU A O 1
ATOM 940 N N . ASP A 1 118 ? 23.543 -2.090 -14.054 1.00 91.38 118 ASP A N 1
ATOM 941 C CA . ASP A 1 118 ? 24.181 -3.109 -13.212 1.00 91.38 118 ASP A CA 1
ATOM 942 C C . ASP A 1 118 ? 24.720 -4.298 -14.020 1.00 91.38 118 ASP A C 1
ATOM 944 O O . ASP A 1 118 ? 25.740 -4.912 -13.684 1.00 91.38 118 ASP A O 1
ATOM 948 N N . PHE A 1 119 ? 24.013 -4.701 -15.078 1.00 89.94 119 PHE A N 1
ATOM 949 C CA . PHE A 1 119 ? 24.485 -5.738 -15.994 1.00 89.94 119 PHE A CA 1
ATOM 950 C C . PHE A 1 119 ? 25.734 -5.278 -16.762 1.00 89.94 119 PHE A C 1
ATOM 952 O O . PHE A 1 119 ? 26.735 -6.002 -16.786 1.00 89.94 119 PHE A O 1
ATOM 959 N N . VAL A 1 120 ? 25.702 -4.071 -17.337 1.00 87.06 120 VAL A N 1
ATOM 960 C CA . VAL A 1 120 ? 26.827 -3.480 -18.077 1.00 87.06 120 VAL A CA 1
ATOM 961 C C . VAL A 1 120 ? 28.050 -3.330 -17.175 1.00 87.06 120 VAL A C 1
ATOM 963 O O . VAL A 1 120 ? 29.154 -3.712 -17.569 1.00 87.06 120 VAL A O 1
ATOM 966 N N . GLU A 1 121 ? 27.862 -2.864 -15.944 1.00 88.56 121 GLU A N 1
ATOM 967 C CA . GLU A 1 121 ? 28.950 -2.655 -14.992 1.00 88.56 121 GLU A CA 1
ATOM 968 C C . GLU A 1 121 ? 29.579 -3.982 -14.540 1.00 88.56 121 GLU A C 1
ATOM 970 O O . GLU A 1 121 ? 30.803 -4.137 -14.535 1.00 88.56 121 GLU A O 1
ATOM 975 N N . ARG A 1 122 ? 28.767 -5.016 -14.277 1.00 85.75 122 ARG A N 1
ATOM 976 C CA . ARG A 1 122 ? 29.283 -6.369 -13.997 1.00 85.75 122 ARG A CA 1
ATOM 977 C C . ARG A 1 122 ? 30.053 -6.951 -15.177 1.00 85.75 122 ARG A C 1
ATOM 979 O O . ARG A 1 122 ? 31.064 -7.626 -14.968 1.00 85.75 122 ARG A O 1
ATOM 986 N N . ARG A 1 123 ? 29.603 -6.700 -16.409 1.00 83.12 123 ARG A N 1
ATOM 987 C CA . ARG A 1 123 ? 30.325 -7.105 -17.621 1.00 83.12 123 ARG A CA 1
ATOM 988 C C . ARG A 1 123 ? 31.666 -6.376 -17.731 1.00 83.12 123 ARG A C 1
ATOM 990 O O . ARG A 1 123 ? 32.678 -7.031 -17.980 1.00 83.12 123 ARG A O 1
ATOM 997 N N . ARG A 1 124 ? 31.696 -5.060 -17.489 1.00 88.31 124 ARG A N 1
ATOM 998 C CA . ARG A 1 124 ? 32.922 -4.242 -17.469 1.00 88.31 124 ARG A CA 1
ATOM 999 C C . ARG A 1 124 ? 33.945 -4.800 -16.477 1.00 88.31 124 ARG A C 1
ATOM 1001 O O . ARG A 1 124 ? 35.074 -5.086 -16.865 1.00 88.31 124 ARG A O 1
ATOM 1008 N N . LEU A 1 125 ? 33.526 -5.071 -15.242 1.00 85.88 125 LEU A N 1
ATOM 1009 C CA . LEU A 1 125 ? 34.393 -5.634 -14.200 1.00 85.88 125 LEU A CA 1
ATOM 1010 C C . LEU A 1 125 ? 34.912 -7.043 -14.542 1.00 85.88 125 LEU A C 1
ATOM 1012 O O . LEU A 1 125 ? 36.056 -7.379 -14.231 1.00 85.88 125 LEU A O 1
ATOM 1016 N N . LYS A 1 126 ? 34.099 -7.890 -15.190 1.00 83.50 126 LYS A N 1
ATOM 1017 C CA . LYS A 1 126 ? 34.536 -9.222 -15.654 1.00 83.50 126 LYS A CA 1
ATOM 1018 C C . LYS A 1 126 ? 35.565 -9.135 -16.785 1.00 83.50 126 LYS A C 1
ATOM 1020 O O . LYS A 1 126 ? 36.529 -9.903 -16.758 1.00 83.50 126 LYS A O 1
ATOM 1025 N N . LYS A 1 127 ? 35.388 -8.195 -17.723 1.00 82.56 1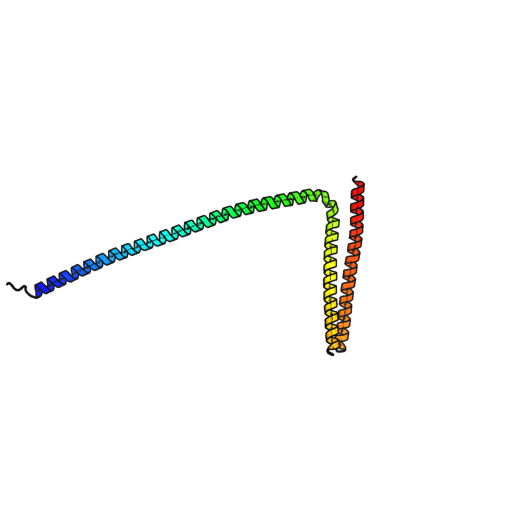27 LYS A N 1
ATOM 1026 C CA . LYS A 1 127 ? 36.362 -7.881 -18.784 1.00 82.56 127 LYS A CA 1
ATOM 1027 C C . LYS A 1 127 ? 37.691 -7.411 -18.203 1.00 82.56 127 LYS A C 1
ATOM 1029 O O . LYS A 1 127 ? 38.731 -7.962 -18.542 1.00 82.56 127 LYS A O 1
ATOM 1034 N N . GLU A 1 128 ? 37.651 -6.447 -17.287 1.00 84.88 128 GLU A N 1
ATOM 1035 C CA . GLU A 1 128 ? 38.846 -5.887 -16.638 1.00 84.88 128 GLU A CA 1
ATOM 1036 C C . GLU A 1 128 ? 39.605 -6.922 -15.804 1.00 84.88 128 GLU A C 1
ATOM 1038 O O . GLU A 1 128 ? 40.830 -6.900 -15.747 1.00 84.88 128 GLU A O 1
ATOM 1043 N N . ALA A 1 129 ? 38.890 -7.880 -15.211 1.00 85.62 129 ALA A N 1
ATOM 1044 C CA . ALA A 1 129 ? 39.489 -8.988 -14.479 1.00 85.62 129 ALA A CA 1
ATOM 1045 C C . ALA A 1 129 ? 40.010 -10.132 -15.377 1.00 85.62 129 ALA A C 1
ATOM 1047 O O . ALA A 1 129 ? 40.467 -11.139 -14.840 1.00 85.62 129 ALA A O 1
ATOM 1048 N N . GLY A 1 130 ? 39.893 -10.035 -16.710 1.00 79.75 130 GLY A N 1
ATOM 1049 C CA . GLY A 1 130 ? 40.308 -11.090 -17.645 1.00 79.75 130 GLY A CA 1
ATOM 1050 C C . GLY A 1 130 ? 39.509 -12.395 -17.521 1.00 79.75 130 GLY A C 1
ATOM 1051 O O . GLY A 1 130 ? 40.006 -13.456 -17.883 1.00 79.75 130 GLY A O 1
ATOM 1052 N N . ARG A 1 131 ? 38.288 -12.334 -16.967 1.00 76.88 131 ARG A N 1
ATOM 1053 C CA . ARG A 1 131 ? 37.421 -13.496 -16.681 1.00 76.88 131 ARG A CA 1
ATOM 1054 C C . ARG A 1 131 ? 36.288 -13.685 -17.694 1.00 76.88 131 ARG A C 1
ATOM 1056 O O . ARG A 1 131 ? 35.436 -14.543 -17.491 1.00 76.88 131 ARG A O 1
ATOM 1063 N N . GLU A 1 132 ? 36.235 -12.867 -18.741 1.00 74.62 132 GLU A N 1
ATOM 1064 C CA . GLU A 1 132 ? 35.296 -13.045 -19.851 1.00 74.62 132 GLU A CA 1
ATOM 1065 C C . GLU A 1 132 ? 36.010 -13.810 -20.974 1.00 74.62 132 GLU A C 1
ATOM 1067 O O . GLU A 1 132 ? 36.926 -13.285 -21.605 1.00 74.62 132 GLU A O 1
ATOM 1072 N N . ASP A 1 133 ? 35.621 -15.066 -21.188 1.00 80.06 133 ASP A N 1
ATOM 1073 C CA . ASP A 1 133 ? 36.064 -15.852 -22.339 1.00 80.06 133 ASP A CA 1
ATOM 1074 C C . ASP A 1 133 ? 35.124 -15.647 -23.544 1.00 80.06 133 ASP A C 1
ATOM 1076 O O . ASP A 1 133 ? 34.100 -14.965 -23.457 1.00 80.06 133 ASP A O 1
ATOM 1080 N N . ALA A 1 134 ? 35.472 -16.222 -24.698 1.00 75.94 134 ALA A N 1
ATOM 1081 C CA . ALA A 1 134 ? 34.695 -16.049 -25.927 1.00 75.94 134 ALA A CA 1
ATOM 1082 C C . ALA A 1 134 ? 33.247 -16.567 -25.806 1.00 75.94 134 ALA A C 1
ATOM 1084 O O . ALA A 1 134 ? 32.347 -16.004 -26.427 1.00 75.94 134 ALA A O 1
ATOM 1085 N N . PHE A 1 135 ? 33.011 -17.603 -24.995 1.00 74.31 135 PHE A N 1
ATOM 1086 C CA . PHE A 1 135 ? 31.677 -18.154 -24.765 1.00 74.31 135 PHE A CA 1
ATOM 1087 C C . PHE A 1 135 ? 30.832 -17.187 -23.922 1.00 74.31 135 PHE A C 1
ATOM 1089 O O . PHE A 1 135 ? 29.755 -16.768 -24.353 1.00 74.31 135 PHE A O 1
ATOM 1096 N N . LEU A 1 136 ? 31.373 -16.725 -22.792 1.00 75.75 136 LEU A N 1
ATOM 1097 C CA . LEU A 1 136 ? 30.747 -15.732 -21.919 1.00 75.75 136 LEU A CA 1
ATOM 1098 C C . LEU A 1 136 ? 30.510 -14.398 -22.638 1.00 75.75 136 LEU A C 1
ATOM 1100 O O . LEU A 1 136 ? 29.483 -13.762 -22.415 1.00 75.75 136 LEU A O 1
ATOM 1104 N N . ALA A 1 137 ? 31.405 -13.981 -23.538 1.00 77.19 137 ALA A N 1
ATOM 1105 C CA . ALA A 1 137 ? 31.212 -12.784 -24.353 1.00 77.19 137 ALA A CA 1
ATOM 1106 C C . ALA A 1 137 ? 29.982 -12.907 -25.271 1.00 77.19 137 ALA A C 1
ATOM 1108 O O . ALA A 1 137 ? 29.175 -11.978 -25.339 1.00 77.19 137 ALA A O 1
ATOM 1109 N N . THR A 1 138 ? 29.796 -14.063 -25.920 1.00 79.81 138 THR A N 1
ATOM 1110 C CA . THR A 1 138 ? 28.628 -14.307 -26.784 1.00 79.81 138 THR A CA 1
ATOM 1111 C C . THR A 1 138 ? 27.315 -14.433 -26.007 1.00 79.81 138 THR A C 1
ATOM 1113 O O . THR A 1 138 ? 26.287 -13.935 -26.475 1.00 79.81 138 THR A O 1
ATOM 1116 N N . GLU A 1 139 ? 27.331 -15.028 -24.808 1.00 82.56 139 GLU A N 1
ATOM 1117 C CA . GLU A 1 139 ? 26.165 -15.052 -23.913 1.00 82.56 139 GLU A CA 1
ATOM 1118 C C . GLU A 1 139 ? 25.806 -13.648 -23.420 1.00 82.56 139 GLU A C 1
ATOM 1120 O O . GLU A 1 139 ? 24.642 -13.248 -23.516 1.00 82.56 139 GLU A O 1
ATOM 1125 N N . ASN A 1 140 ? 26.802 -12.866 -22.991 1.00 84.38 140 ASN A N 1
ATOM 1126 C CA . ASN A 1 140 ? 26.616 -11.481 -22.562 1.00 84.38 140 ASN A CA 1
ATOM 1127 C C . ASN A 1 140 ? 26.062 -10.606 -23.699 1.00 84.38 140 ASN A C 1
ATOM 1129 O O . ASN A 1 140 ? 25.183 -9.785 -23.460 1.00 84.38 140 ASN A O 1
ATOM 1133 N N . ASP A 1 141 ? 26.494 -10.803 -24.949 1.00 86.69 141 ASP A N 1
ATOM 1134 C CA . ASP A 1 141 ? 25.932 -10.095 -26.110 1.00 86.69 141 ASP A CA 1
ATOM 1135 C C . ASP A 1 141 ? 24.478 -10.502 -26.412 1.00 86.69 141 ASP A C 1
ATOM 1137 O O . ASP A 1 141 ? 23.691 -9.715 -26.953 1.00 86.69 141 ASP A O 1
ATOM 1141 N N . GLY A 1 142 ? 24.107 -11.746 -26.098 1.00 88.31 142 GLY A N 1
ATOM 1142 C CA . GLY A 1 142 ? 22.726 -12.220 -26.149 1.00 88.31 142 GLY A CA 1
ATOM 1143 C C . GLY A 1 142 ? 21.866 -11.601 -25.045 1.00 88.31 142 GLY A C 1
ATOM 1144 O O . GLY A 1 142 ? 20.740 -11.172 -25.305 1.00 88.31 142 GLY A O 1
ATOM 1145 N N . GLU A 1 143 ? 22.398 -11.508 -23.827 1.00 86.06 143 GLU A N 1
ATOM 1146 C CA . GLU A 1 143 ? 21.752 -10.856 -22.6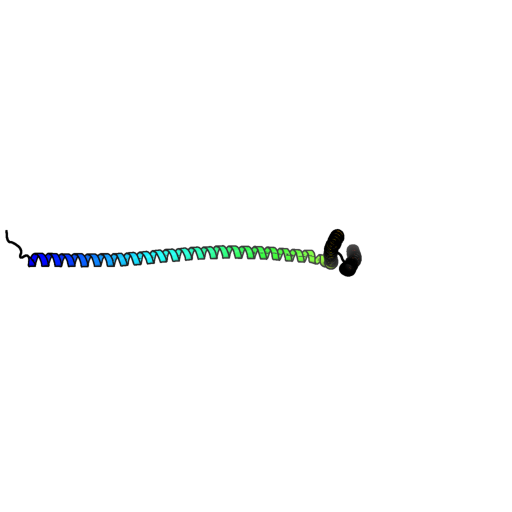84 1.00 86.06 143 GLU A CA 1
ATOM 1147 C C . GLU A 1 143 ? 21.573 -9.356 -22.890 1.00 86.06 143 GLU A C 1
ATOM 1149 O O . GLU A 1 143 ? 20.476 -8.842 -22.675 1.00 86.06 143 GLU A O 1
ATOM 1154 N N . GLU A 1 144 ? 22.592 -8.668 -23.398 1.00 88.62 144 GLU A N 1
ATOM 1155 C CA . GLU A 1 144 ? 22.530 -7.240 -23.705 1.00 88.62 144 GLU A CA 1
ATOM 1156 C C . GLU A 1 144 ? 21.428 -6.940 -24.730 1.00 88.62 144 GLU A C 1
ATOM 1158 O O . GLU A 1 144 ? 20.634 -6.014 -24.555 1.00 88.62 144 GLU A O 1
ATOM 1163 N N . ARG A 1 145 ? 21.310 -7.772 -25.774 1.00 90.69 145 ARG A N 1
ATOM 1164 C CA . ARG A 1 145 ? 20.220 -7.674 -26.758 1.00 90.69 145 ARG A CA 1
ATOM 1165 C C . ARG A 1 145 ? 18.845 -7.908 -26.134 1.00 90.69 145 ARG A C 1
ATOM 1167 O O . ARG A 1 145 ? 17.892 -7.222 -26.501 1.00 90.69 145 ARG A O 1
ATOM 1174 N N . ARG A 1 146 ? 18.721 -8.846 -25.187 1.00 90.00 146 ARG A N 1
ATOM 1175 C CA . ARG A 1 146 ? 17.463 -9.083 -24.455 1.00 90.00 146 ARG A CA 1
ATOM 1176 C C . ARG A 1 146 ? 17.073 -7.878 -23.601 1.00 90.00 146 ARG A C 1
ATOM 1178 O O . ARG A 1 146 ? 15.903 -7.503 -23.614 1.00 90.00 146 ARG A O 1
ATOM 1185 N N . TRP A 1 147 ? 18.026 -7.269 -22.899 1.00 87.75 147 TRP A N 1
ATOM 1186 C CA . TRP A 1 147 ? 17.790 -6.065 -22.100 1.00 87.75 147 TRP A CA 1
ATOM 1187 C C . TRP A 1 147 ? 17.373 -4.874 -22.958 1.00 87.75 147 TRP A C 1
ATOM 1189 O O . TRP A 1 147 ? 16.335 -4.274 -22.688 1.00 87.75 147 TRP A O 1
ATOM 1199 N N . LYS A 1 148 ? 18.101 -4.604 -24.047 1.00 89.06 148 LYS A N 1
ATOM 1200 C CA . LYS A 1 148 ? 17.755 -3.544 -25.007 1.00 89.06 148 LYS A CA 1
ATOM 1201 C C . LYS A 1 148 ? 16.342 -3.711 -25.566 1.00 89.06 148 LYS A C 1
ATOM 1203 O O . LYS A 1 148 ? 15.575 -2.758 -25.566 1.00 89.06 148 LYS A O 1
ATOM 1208 N N . LYS A 1 149 ? 15.956 -4.936 -25.942 1.00 93.00 149 LYS A N 1
ATOM 1209 C CA . LYS A 1 149 ? 14.599 -5.226 -26.433 1.00 93.00 149 LYS A CA 1
ATOM 1210 C C . LYS A 1 149 ? 13.514 -4.992 -25.372 1.00 93.00 149 LYS A C 1
ATOM 1212 O O . LYS A 1 149 ? 12.414 -4.564 -25.710 1.00 93.00 149 LYS A O 1
ATOM 1217 N N . LYS A 1 150 ? 13.789 -5.298 -24.098 1.00 89.50 150 LYS A N 1
ATOM 1218 C CA . LYS A 1 150 ? 12.851 -5.032 -22.992 1.00 89.50 150 LYS A CA 1
ATOM 1219 C C . LYS A 1 150 ? 12.690 -3.533 -22.739 1.00 89.50 150 LYS A C 1
ATOM 1221 O O . LYS A 1 150 ? 11.558 -3.084 -22.596 1.00 89.50 150 LYS A O 1
ATOM 1226 N N . LEU A 1 151 ? 13.797 -2.789 -22.728 1.00 87.19 151 LEU A N 1
ATOM 1227 C CA . LEU A 1 151 ? 13.796 -1.333 -22.578 1.00 87.19 151 LEU A CA 1
ATOM 1228 C C . LEU A 1 151 ? 13.031 -0.657 -23.717 1.00 87.19 151 LEU A C 1
ATOM 1230 O O . LEU A 1 151 ? 12.115 0.109 -23.452 1.00 87.19 151 LEU A O 1
ATOM 1234 N N . GLU A 1 152 ? 13.315 -1.022 -24.967 1.00 90.44 152 GLU A N 1
ATOM 1235 C CA . GLU A 1 152 ? 12.625 -0.477 -26.144 1.00 90.44 152 GLU A CA 1
ATOM 1236 C C . GLU A 1 152 ? 11.106 -0.715 -26.085 1.00 90.44 152 GLU A C 1
ATOM 1238 O O . GLU A 1 152 ? 10.318 0.192 -26.352 1.00 90.44 152 GLU A O 1
ATOM 1243 N N . LYS A 1 153 ? 10.677 -1.912 -25.660 1.00 89.94 153 LYS A N 1
ATOM 1244 C CA . LYS A 1 153 ? 9.253 -2.222 -25.471 1.00 89.94 153 LYS A CA 1
ATOM 1245 C C . LYS A 1 153 ? 8.618 -1.367 -24.371 1.00 89.94 153 LYS A C 1
ATOM 1247 O O . LYS A 1 153 ? 7.529 -0.841 -24.571 1.00 89.94 153 LYS A O 1
ATOM 1252 N N . ALA A 1 154 ? 9.285 -1.225 -23.228 1.00 82.12 154 ALA A N 1
ATOM 1253 C CA . ALA A 1 154 ? 8.777 -0.428 -22.113 1.00 82.12 154 ALA A CA 1
ATOM 1254 C C . ALA A 1 154 ? 8.711 1.072 -22.468 1.00 82.12 154 ALA A C 1
ATOM 1256 O O . ALA A 1 154 ? 7.742 1.757 -22.142 1.00 82.12 154 ALA A O 1
ATOM 1257 N N . GLU A 1 155 ? 9.694 1.583 -23.212 1.00 86.25 155 GLU A N 1
ATOM 1258 C CA . GLU A 1 155 ? 9.689 2.953 -23.733 1.00 86.25 155 GLU A CA 1
ATOM 1259 C C . GLU A 1 155 ? 8.553 3.200 -24.739 1.00 86.25 155 GLU A C 1
ATOM 1261 O O . GLU A 1 155 ? 7.949 4.279 -24.729 1.00 86.25 155 GLU A O 1
ATOM 1266 N N . GLU A 1 156 ? 8.233 2.216 -25.586 1.00 89.31 156 GLU A N 1
ATOM 1267 C CA . GLU A 1 156 ? 7.070 2.268 -26.481 1.00 89.31 156 GLU A CA 1
ATOM 1268 C C . GLU A 1 156 ? 5.758 2.355 -25.696 1.00 89.31 156 GLU A C 1
ATOM 1270 O O . GLU A 1 156 ? 4.938 3.236 -25.957 1.00 89.31 156 GLU A O 1
ATOM 1275 N N . GLU A 1 157 ? 5.588 1.522 -24.669 1.00 84.31 157 GLU A N 1
ATOM 1276 C CA . GLU A 1 157 ? 4.394 1.524 -23.815 1.00 84.31 157 GLU A CA 1
ATOM 1277 C C . GLU A 1 157 ? 4.210 2.874 -23.095 1.00 84.31 157 GLU A C 1
ATOM 1279 O O . GLU A 1 157 ? 3.109 3.440 -23.096 1.00 84.31 157 GLU A O 1
ATOM 1284 N N . VAL A 1 158 ? 5.295 3.471 -22.581 1.00 82.19 158 VAL A N 1
ATOM 1285 C CA . VAL A 1 158 ? 5.279 4.834 -22.017 1.00 82.19 158 VAL A CA 1
ATOM 1286 C C . VAL A 1 158 ? 4.855 5.868 -23.064 1.00 82.19 158 VAL A C 1
ATOM 1288 O O . VAL A 1 158 ? 4.080 6.789 -22.763 1.00 82.19 158 VAL A O 1
ATOM 1291 N N . ARG A 1 159 ? 5.354 5.753 -24.298 1.00 87.25 159 ARG A N 1
ATOM 1292 C CA . ARG A 1 159 ? 5.029 6.679 -25.390 1.00 87.25 159 ARG A CA 1
ATOM 1293 C C . ARG A 1 159 ? 3.554 6.589 -25.773 1.00 87.25 159 ARG A C 1
ATOM 1295 O O . ARG A 1 159 ? 2.888 7.626 -25.849 1.00 87.25 159 ARG A O 1
ATOM 1302 N N . GLU A 1 160 ? 3.027 5.380 -25.943 1.00 86.19 160 GLU A N 1
ATOM 1303 C CA . GLU A 1 160 ? 1.612 5.139 -26.228 1.00 86.19 160 GLU A CA 1
ATOM 1304 C C . GLU A 1 160 ? 0.700 5.649 -25.104 1.00 86.19 160 GLU A C 1
ATOM 1306 O O . GLU A 1 160 ? -0.295 6.337 -25.367 1.00 86.19 160 GLU A O 1
ATOM 1311 N N . ALA A 1 161 ? 1.048 5.365 -23.845 1.00 80.88 161 ALA A N 1
ATOM 1312 C CA . ALA A 1 161 ? 0.310 5.843 -22.678 1.00 80.88 161 ALA A CA 1
ATOM 1313 C C . ALA A 1 161 ? 0.264 7.379 -22.636 1.00 80.88 161 ALA A C 1
ATOM 1315 O O . ALA A 1 161 ? -0.794 7.974 -22.401 1.00 80.88 161 ALA A O 1
ATOM 1316 N N . ARG A 1 162 ? 1.380 8.047 -22.957 1.00 82.88 162 ARG A N 1
ATOM 1317 C CA . ARG A 1 162 ? 1.458 9.514 -23.018 1.00 82.88 162 ARG A CA 1
ATOM 1318 C C . ARG A 1 162 ? 0.582 10.110 -24.122 1.00 82.88 162 ARG A C 1
ATOM 1320 O O . ARG A 1 162 ? -0.027 11.160 -23.905 1.00 82.88 162 ARG A O 1
ATOM 1327 N N . ILE A 1 163 ? 0.501 9.469 -25.290 1.00 87.06 163 ILE A N 1
ATOM 1328 C CA . ILE A 1 163 ? -0.389 9.896 -26.384 1.00 87.06 163 ILE A CA 1
ATOM 1329 C C . ILE A 1 163 ? -1.853 9.767 -25.948 1.00 87.06 163 ILE A C 1
ATOM 1331 O O . ILE A 1 163 ? -2.610 10.736 -26.048 1.00 87.06 163 ILE A O 1
ATOM 1335 N N . LYS A 1 164 ? -2.239 8.611 -25.389 1.00 82.88 164 LYS A N 1
ATOM 1336 C CA . LYS A 1 164 ? -3.595 8.371 -24.863 1.00 82.88 164 LYS A CA 1
ATOM 1337 C C . LYS A 1 164 ? -3.972 9.397 -23.790 1.00 82.88 164 LYS A C 1
ATOM 1339 O O . LYS A 1 164 ? -5.080 9.932 -23.825 1.00 82.88 164 LYS A O 1
ATOM 1344 N N . MET A 1 165 ? -3.047 9.735 -22.890 1.00 82.38 165 MET A N 1
ATOM 1345 C CA . MET A 1 165 ? -3.255 10.751 -21.854 1.00 82.38 165 MET A CA 1
ATOM 1346 C C . MET A 1 165 ? -3.547 12.134 -22.450 1.00 82.38 165 MET A C 1
ATOM 1348 O O . MET A 1 165 ? -4.526 12.763 -22.056 1.00 82.38 165 MET A O 1
ATOM 1352 N N . LYS A 1 166 ? -2.752 12.594 -23.429 1.00 82.19 166 LYS A N 1
ATOM 1353 C CA . LYS A 1 166 ? -2.972 13.896 -24.087 1.00 82.19 166 LYS A CA 1
ATOM 1354 C C . LYS A 1 166 ? -4.327 13.972 -24.793 1.00 82.19 166 LYS A C 1
ATOM 1356 O O . LYS A 1 166 ? -4.997 14.998 -24.713 1.00 82.19 166 LYS A O 1
ATOM 1361 N N . LEU A 1 167 ? -4.744 12.891 -25.456 1.00 82.12 167 LEU A N 1
ATOM 1362 C CA . LEU A 1 167 ? -6.051 12.816 -26.118 1.00 82.12 167 LEU A CA 1
ATOM 1363 C C . LEU A 1 167 ? -7.204 12.884 -25.107 1.00 82.12 167 LEU A C 1
ATOM 1365 O O . LEU A 1 167 ? -8.166 13.624 -25.312 1.00 82.12 167 LEU A O 1
ATOM 1369 N N . ARG A 1 168 ? -7.097 12.158 -23.987 1.00 77.88 168 ARG A N 1
ATOM 1370 C CA . ARG A 1 168 ? -8.095 12.205 -22.904 1.00 77.88 168 ARG A CA 1
ATOM 1371 C C . ARG A 1 168 ? -8.151 13.579 -22.240 1.00 77.88 168 ARG A C 1
ATOM 1373 O O . ARG A 1 168 ? -9.240 14.081 -21.989 1.00 77.88 168 ARG A O 1
ATOM 1380 N N . GLU A 1 169 ? -7.004 14.216 -22.018 1.00 79.56 169 GLU A N 1
ATOM 1381 C CA . GLU A 1 169 ? -6.925 15.573 -21.473 1.00 79.56 169 GLU A CA 1
ATOM 1382 C C . GLU A 1 169 ? -7.589 16.600 -22.401 1.00 79.56 169 GLU A C 1
ATOM 1384 O O . GLU A 1 169 ? -8.365 17.435 -21.940 1.00 79.56 169 GLU A O 1
ATOM 1389 N N . GLN A 1 170 ? -7.346 16.522 -23.713 1.00 81.38 170 GLN A N 1
ATOM 1390 C CA . GLN A 1 170 ? -8.034 17.370 -24.691 1.00 81.38 170 GLN A CA 1
ATOM 1391 C C . GLN A 1 170 ? -9.549 17.151 -24.673 1.00 81.38 170 GLN A C 1
ATOM 1393 O O . GLN A 1 170 ? -10.298 18.127 -24.657 1.00 81.38 170 GLN A O 1
ATOM 1398 N N . LYS A 1 171 ? -10.006 15.893 -24.614 1.00 78.44 171 LYS A N 1
ATOM 1399 C CA . LYS A 1 171 ? -11.435 15.566 -24.521 1.00 78.44 171 LYS A CA 1
ATOM 1400 C C . LYS A 1 171 ? -12.059 16.147 -23.249 1.00 78.44 171 LYS A C 1
ATOM 1402 O O . LYS A 1 171 ? -13.083 16.821 -23.339 1.00 78.44 171 LYS A O 1
ATOM 1407 N N . ALA A 1 172 ? -11.417 15.966 -22.096 1.00 70.19 172 ALA A N 1
ATOM 1408 C CA . ALA A 1 172 ? -11.879 16.514 -20.821 1.00 70.19 172 ALA A CA 1
ATOM 1409 C C . ALA A 1 172 ? -11.941 18.051 -20.844 1.00 70.19 172 ALA A C 1
ATOM 1411 O O . ALA A 1 172 ? -12.945 18.638 -20.447 1.00 70.19 172 ALA A O 1
ATOM 1412 N N . ARG A 1 173 ? -10.915 18.711 -21.404 1.00 72.56 173 ARG A N 1
ATOM 1413 C CA . ARG A 1 173 ? -10.917 20.166 -21.616 1.00 72.56 173 ARG A CA 1
ATOM 1414 C C . ARG A 1 173 ? -12.076 20.594 -22.519 1.00 72.56 173 ARG A C 1
ATOM 1416 O O . ARG A 1 173 ? -12.790 21.523 -22.167 1.00 72.56 173 ARG A O 1
ATOM 1423 N N . SER A 1 174 ? -12.297 19.924 -23.651 1.00 73.81 174 SER A N 1
ATOM 1424 C CA . SER A 1 174 ? -13.394 20.269 -24.569 1.00 73.81 174 SER A CA 1
ATOM 1425 C C . SER A 1 174 ? -14.781 20.102 -23.936 1.00 73.81 174 SER A C 1
ATOM 1427 O O . SER A 1 174 ? -15.635 20.964 -24.121 1.00 73.81 174 SER A O 1
ATOM 1429 N N . ALA A 1 175 ? -14.975 19.057 -23.123 1.00 68.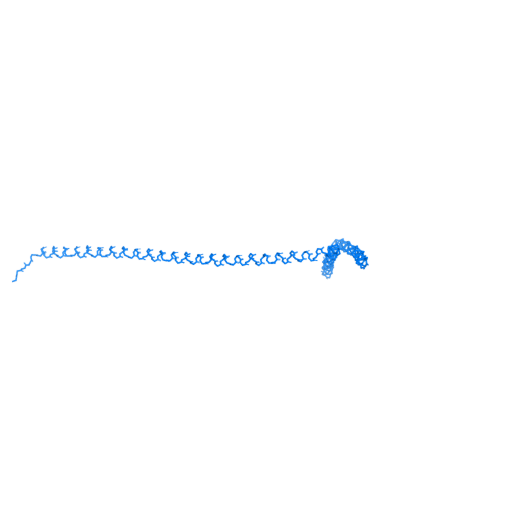88 175 ALA A N 1
ATOM 1430 C CA . ALA A 1 175 ? -16.213 18.835 -22.382 1.00 68.88 175 ALA A CA 1
ATOM 1431 C C . ALA A 1 175 ? -16.472 19.964 -21.369 1.00 68.88 175 ALA A C 1
ATOM 1433 O O . ALA A 1 175 ? -17.581 20.490 -21.312 1.00 68.88 175 ALA A O 1
ATOM 1434 N N . PHE A 1 176 ? -15.436 20.405 -20.648 1.00 64.38 176 PHE A N 1
ATOM 1435 C CA . PHE A 1 176 ? -15.525 21.513 -19.693 1.00 64.38 176 PHE A CA 1
ATOM 1436 C C . PHE A 1 176 ? -15.965 22.834 -20.346 1.00 64.38 176 PHE A C 1
ATOM 1438 O O . PHE A 1 176 ? -16.834 23.521 -19.817 1.00 64.38 176 PHE A O 1
ATOM 1445 N N . TRP A 1 177 ? -15.414 23.177 -21.516 1.00 64.25 177 TRP A N 1
ATOM 1446 C CA . TRP A 1 177 ? -15.800 24.399 -22.236 1.00 64.25 177 TRP A CA 1
ATOM 1447 C C . TRP A 1 177 ? -17.180 24.310 -22.901 1.00 64.25 177 TRP A C 1
ATOM 1449 O O . TRP A 1 177 ? -17.786 25.345 -23.135 1.00 64.25 177 TRP A O 1
ATOM 1459 N N . SER A 1 178 ? -17.685 23.105 -23.187 1.00 54.81 178 SER A N 1
ATOM 1460 C CA . SER A 1 178 ? -19.034 22.902 -23.746 1.00 54.81 178 SER A CA 1
ATOM 1461 C C . SER A 1 178 ? -20.167 22.961 -22.713 1.00 54.81 178 SER A C 1
ATOM 1463 O O . SER A 1 178 ? -21.335 22.994 -23.085 1.00 54.81 178 SER A O 1
ATOM 1465 N N . TRP A 1 179 ? -19.825 22.936 -21.423 1.00 50.75 179 TRP A N 1
ATOM 1466 C CA . TRP A 1 179 ? -20.767 22.964 -20.299 1.00 50.75 179 TRP A CA 1
ATOM 1467 C C . TRP A 1 179 ? -20.968 24.364 -19.704 1.00 50.75 179 TRP A C 1
ATOM 1469 O O . TRP A 1 179 ? -21.813 24.542 -18.829 1.00 50.75 179 TRP A O 1
ATOM 1479 N N . ARG A 1 180 ? -20.169 25.337 -20.147 1.00 45.88 180 ARG A N 1
ATOM 1480 C CA . ARG A 1 180 ? -20.211 26.731 -19.710 1.00 45.88 180 ARG A CA 1
ATOM 1481 C C . ARG A 1 180 ? -20.988 27.574 -20.711 1.00 45.88 180 ARG A C 1
ATOM 1483 O O . ARG A 1 180 ? -21.689 28.495 -20.243 1.00 45.88 180 ARG A O 1
#